Protein AF-A0A8I1SSJ4-F1 (afdb_monomer)

Solvent-accessible surface area (backbone atoms only — not comparable to full-atom values): 6326 Å² total; per-residue (Å²): 131,86,82,72,85,88,69,91,70,90,76,79,88,81,92,77,93,68,100,56,88,82,79,62,86,67,49,76,56,16,53,50,23,50,57,41,32,56,72,41,27,47,68,61,46,48,55,25,52,77,69,72,39,42,61,59,53,32,40,50,34,30,51,55,37,51,53,52,31,54,53,39,23,54,55,33,36,75,72,70,40,51,70,67,57,14,45,55,54,23,44,68,58,38,41,55,72,51,36,56,55,76,59,62,78,93,122

Structure (mmCIF, N/CA/C/O backbone):
data_AF-A0A8I1SSJ4-F1
#
_entry.id   AF-A0A8I1SSJ4-F1
#
loop_
_atom_site.group_PDB
_atom_site.id
_atom_site.type_symbol
_atom_site.label_atom_id
_atom_site.label_alt_id
_atom_site.label_comp_id
_atom_site.label_asym_id
_atom_site.label_entity_id
_atom_site.label_seq_id
_atom_site.pdbx_PDB_ins_code
_atom_site.Cartn_x
_atom_site.Cartn_y
_atom_site.Cartn_z
_atom_site.occupancy
_atom_site.B_iso_or_equiv
_atom_site.auth_seq_id
_atom_site.auth_comp_id
_atom_site.auth_asym_id
_atom_site.auth_atom_id
_atom_site.pdbx_PDB_model_num
ATOM 1 N N . MET A 1 1 ? 5.748 17.011 -6.013 1.00 34.03 1 MET A N 1
ATOM 2 C CA . MET A 1 1 ? 6.087 15.576 -5.936 1.00 34.03 1 MET A CA 1
ATOM 3 C C . MET A 1 1 ? 6.476 15.255 -4.505 1.00 34.03 1 MET A C 1
ATOM 5 O O . MET A 1 1 ? 7.489 15.768 -4.042 1.00 34.03 1 MET A O 1
ATOM 9 N N . ASN A 1 2 ? 5.649 14.495 -3.789 1.00 38.97 2 ASN A N 1
ATOM 10 C CA . ASN A 1 2 ? 5.981 14.037 -2.441 1.00 38.97 2 ASN A CA 1
ATOM 11 C C . ASN A 1 2 ? 6.966 12.876 -2.580 1.00 38.97 2 ASN A C 1
ATOM 13 O O . ASN A 1 2 ? 6.579 11.802 -3.016 1.00 38.97 2 ASN A O 1
ATOM 17 N N . GLN A 1 3 ? 8.239 13.134 -2.282 1.00 40.22 3 GLN A N 1
ATOM 18 C CA . GLN A 1 3 ? 9.288 12.118 -2.281 1.00 40.22 3 GLN A CA 1
ATOM 19 C C . GLN A 1 3 ? 8.973 11.076 -1.203 1.00 40.22 3 GLN A C 1
ATOM 21 O O . GLN A 1 3 ? 8.916 11.408 -0.016 1.00 40.22 3 GLN A O 1
ATOM 26 N N . TRP A 1 4 ? 8.762 9.828 -1.617 1.00 53.50 4 TRP A N 1
ATOM 27 C CA . TRP A 1 4 ? 8.709 8.686 -0.709 1.00 53.50 4 TRP A CA 1
ATOM 28 C C . TRP A 1 4 ? 10.110 8.407 -0.154 1.00 53.50 4 TRP A C 1
ATOM 30 O O . TRP A 1 4 ? 11.101 8.622 -0.859 1.00 53.50 4 TRP A O 1
ATOM 40 N N . PRO A 1 5 ? 10.237 7.971 1.111 1.00 42.19 5 PRO A N 1
ATOM 41 C CA . PRO A 1 5 ? 11.536 7.645 1.672 1.00 42.19 5 PRO A CA 1
ATOM 42 C C . PRO A 1 5 ? 12.129 6.464 0.899 1.00 42.19 5 PRO A C 1
ATOM 44 O O . PRO A 1 5 ? 11.654 5.336 1.004 1.00 42.19 5 PRO A O 1
ATOM 47 N N . SER A 1 6 ? 13.176 6.739 0.119 1.00 41.69 6 SER A N 1
ATOM 48 C CA . SER A 1 6 ? 14.013 5.726 -0.521 1.00 41.69 6 SER A CA 1
ATOM 49 C C . SER A 1 6 ? 14.806 4.991 0.559 1.00 41.69 6 SER A C 1
ATOM 51 O O . SER A 1 6 ? 15.963 5.299 0.838 1.00 41.69 6 SER A O 1
ATOM 53 N N . ASN A 1 7 ? 14.151 4.042 1.222 1.00 40.09 7 ASN A N 1
ATOM 54 C CA . ASN A 1 7 ? 14.809 3.087 2.094 1.00 40.09 7 ASN A CA 1
ATOM 55 C C . ASN A 1 7 ? 15.018 1.797 1.303 1.00 40.09 7 ASN A C 1
ATOM 57 O O . ASN A 1 7 ? 14.133 0.950 1.223 1.00 40.09 7 ASN A O 1
ATOM 61 N N . SER A 1 8 ? 16.222 1.634 0.751 1.00 44.03 8 SER A N 1
ATOM 62 C CA . SER A 1 8 ? 16.760 0.308 0.445 1.00 44.03 8 SER A CA 1
ATOM 63 C C . SER A 1 8 ? 16.815 -0.491 1.745 1.00 44.03 8 SER A C 1
ATOM 65 O O . SER A 1 8 ? 17.741 -0.329 2.537 1.00 44.03 8 SER A O 1
ATOM 67 N N . ALA A 1 9 ? 15.824 -1.343 1.975 1.00 38.84 9 ALA A N 1
ATOM 68 C CA . ALA A 1 9 ? 15.858 -2.326 3.042 1.00 38.84 9 ALA A CA 1
ATOM 69 C C . ALA A 1 9 ? 15.594 -3.699 2.431 1.00 38.84 9 ALA A C 1
ATOM 71 O O . ALA A 1 9 ? 14.471 -4.189 2.389 1.00 38.84 9 ALA A O 1
ATOM 72 N N . SER A 1 10 ? 16.671 -4.319 1.950 1.00 47.59 10 SER A N 1
ATOM 73 C CA . SER A 1 10 ? 16.742 -5.770 1.852 1.00 47.59 10 SER A CA 1
ATOM 74 C C . SER A 1 10 ? 16.406 -6.346 3.223 1.00 47.59 10 SER A C 1
ATOM 76 O O . SER A 1 10 ? 17.135 -6.088 4.181 1.00 47.59 10 SER A O 1
ATOM 78 N N . SER A 1 11 ? 15.350 -7.144 3.338 1.00 39.84 11 SER A N 1
ATOM 79 C CA . SER A 1 11 ? 15.266 -8.076 4.454 1.00 39.84 11 SER A CA 1
ATOM 80 C C . SER A 1 11 ? 14.519 -9.328 4.042 1.00 39.84 11 SER A C 1
ATOM 82 O O . SER A 1 11 ? 13.333 -9.337 3.739 1.00 39.84 11 SER A O 1
ATOM 84 N N . ILE A 1 12 ? 15.314 -10.379 3.965 1.00 44.28 12 ILE A N 1
ATOM 85 C CA . ILE A 1 12 ? 14.966 -11.730 3.584 1.00 44.28 12 ILE A CA 1
ATOM 86 C C . ILE A 1 12 ? 14.100 -12.317 4.709 1.00 44.28 12 ILE A C 1
ATOM 88 O O . ILE A 1 12 ? 14.443 -12.187 5.883 1.00 44.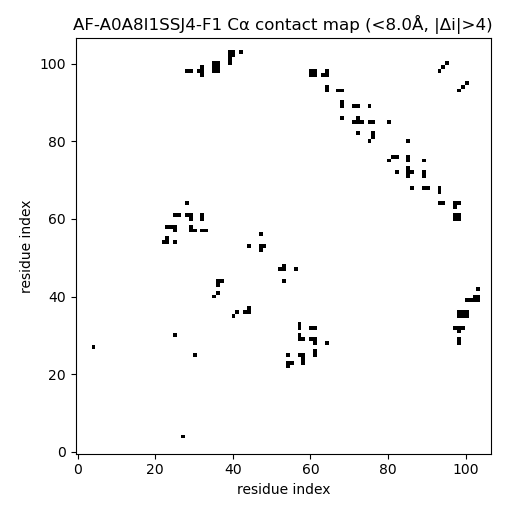28 12 ILE A O 1
ATOM 92 N N . PHE A 1 13 ? 12.997 -12.965 4.323 1.00 51.50 13 PHE A N 1
ATOM 93 C CA . PHE A 1 13 ? 12.189 -13.909 5.107 1.00 51.50 13 PHE A CA 1
ATOM 94 C C . PHE A 1 13 ? 12.946 -14.564 6.274 1.00 51.50 13 PHE A C 1
ATOM 96 O O . PHE A 1 13 ? 13.963 -15.192 6.013 1.00 51.50 13 PHE A O 1
ATOM 103 N N . PHE A 1 14 ? 12.383 -14.592 7.494 1.00 47.00 14 PHE A N 1
ATOM 104 C CA . PHE A 1 14 ? 12.388 -15.820 8.310 1.00 47.00 14 PHE A CA 1
ATOM 105 C C . PHE A 1 14 ? 11.317 -15.857 9.419 1.00 47.00 14 PHE A C 1
ATOM 107 O O . PHE A 1 14 ? 11.219 -15.013 10.304 1.00 47.00 14 PHE A O 1
ATOM 114 N N . LYS A 1 15 ? 10.565 -16.958 9.362 1.00 56.31 15 LYS A N 1
ATOM 115 C CA . LYS A 1 15 ? 9.650 -17.566 10.333 1.00 56.31 15 LYS A CA 1
ATOM 116 C C . LYS A 1 15 ? 10.330 -17.808 11.687 1.00 56.31 15 LYS A C 1
ATOM 118 O O . LYS A 1 15 ? 11.273 -18.587 11.744 1.00 56.31 15 LYS A O 1
ATOM 123 N N . THR A 1 16 ? 9.807 -17.247 12.781 1.00 40.91 16 THR A N 1
ATOM 124 C CA . THR A 1 16 ? 10.038 -17.753 14.151 1.00 40.91 16 THR A CA 1
ATOM 125 C C . THR A 1 16 ? 8.788 -17.523 15.001 1.00 40.91 16 THR A C 1
ATOM 127 O O . THR A 1 16 ? 8.328 -16.399 15.168 1.00 40.91 16 THR A O 1
ATOM 130 N N . MET A 1 17 ? 8.213 -18.616 15.506 1.00 56.56 17 MET A N 1
ATOM 131 C CA . MET A 1 17 ? 7.116 -18.607 16.472 1.00 56.56 17 MET A CA 1
ATOM 132 C C . MET A 1 17 ? 7.669 -18.239 17.849 1.00 56.56 17 MET A C 1
ATOM 134 O O . MET A 1 17 ? 8.565 -18.929 18.317 1.00 56.56 17 MET A O 1
ATOM 138 N N . ASN A 1 18 ? 7.118 -17.214 18.503 1.00 38.53 18 ASN A N 1
ATOM 139 C CA . ASN A 1 18 ? 7.139 -17.090 19.960 1.00 38.53 18 ASN A CA 1
ATOM 140 C C . ASN A 1 18 ? 5.928 -16.277 20.432 1.00 38.53 18 ASN A C 1
ATOM 142 O O . ASN A 1 18 ? 5.647 -15.188 19.936 1.00 38.53 18 ASN A O 1
ATOM 146 N N . ALA A 1 19 ? 5.189 -16.858 21.376 1.00 50.31 19 ALA A N 1
ATOM 147 C CA . ALA A 1 19 ? 4.028 -16.274 22.025 1.00 50.31 19 ALA A CA 1
ATOM 148 C C . ALA A 1 19 ? 4.464 -15.164 22.996 1.00 50.31 19 ALA A C 1
ATOM 150 O O . ALA A 1 19 ? 4.619 -15.372 24.192 1.00 50.31 19 ALA A O 1
ATOM 151 N N . THR A 1 20 ? 4.672 -13.975 22.451 1.00 46.59 20 THR A N 1
ATOM 152 C CA . THR A 1 20 ? 4.884 -12.695 23.138 1.00 46.59 20 THR A CA 1
ATOM 153 C C . THR A 1 20 ? 4.326 -11.647 22.190 1.00 46.59 20 THR A C 1
ATOM 155 O O . THR A 1 20 ? 4.578 -11.793 20.997 1.00 46.59 20 THR A O 1
ATOM 158 N N . LYS A 1 21 ? 3.535 -10.676 22.685 1.00 51.34 21 LYS A N 1
ATOM 159 C CA . LYS A 1 21 ? 2.836 -9.634 21.895 1.00 51.34 21 LYS A CA 1
ATOM 160 C C . LYS A 1 21 ? 3.509 -9.416 20.534 1.00 51.34 21 LYS A C 1
ATOM 162 O O . LYS A 1 21 ? 4.638 -8.938 20.492 1.00 51.34 21 LYS A O 1
ATOM 167 N N . LYS A 1 22 ? 2.856 -9.896 19.472 1.00 50.06 22 LYS A N 1
ATOM 168 C CA . LYS A 1 22 ? 3.390 -10.031 18.111 1.00 50.06 22 LYS A CA 1
ATOM 169 C C . LYS A 1 22 ? 3.594 -8.622 17.550 1.00 50.06 22 LYS A C 1
ATOM 171 O O . LYS A 1 22 ? 2.725 -8.118 16.863 1.00 50.06 22 LYS A O 1
ATOM 176 N N . THR A 1 23 ? 4.687 -7.959 17.922 1.00 57.69 23 THR A N 1
ATOM 177 C CA . THR A 1 23 ? 5.029 -6.629 17.413 1.00 57.69 23 THR A CA 1
ATOM 178 C C . THR A 1 23 ? 5.415 -6.792 15.956 1.00 57.69 23 THR A C 1
ATOM 180 O O . THR A 1 23 ? 6.533 -7.217 15.649 1.00 57.69 23 THR A O 1
ATOM 183 N N . PHE A 1 24 ? 4.475 -6.520 15.061 1.00 66.56 24 PHE A N 1
ATOM 184 C CA . PHE A 1 24 ? 4.764 -6.474 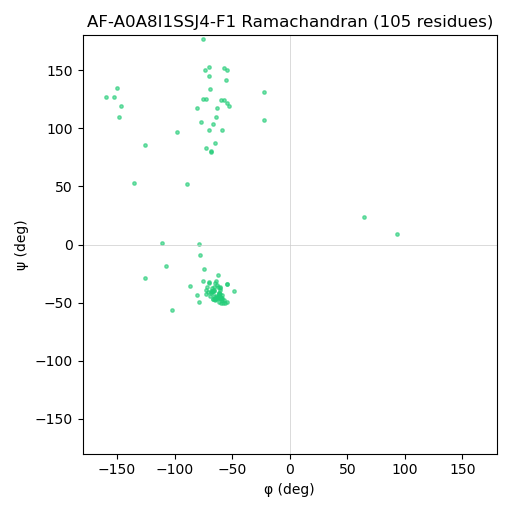13.639 1.00 66.56 24 PHE A CA 1
ATOM 185 C C . PHE A 1 24 ? 5.559 -5.196 13.352 1.00 66.56 24 PHE A C 1
ATOM 187 O O . PHE A 1 24 ? 5.113 -4.112 13.730 1.00 66.56 24 PHE A O 1
ATOM 194 N N . PRO A 1 25 ? 6.747 -5.276 12.730 1.00 74.69 25 PRO A N 1
ATOM 195 C CA . PRO A 1 25 ? 7.479 -4.080 12.352 1.00 74.69 25 PRO A CA 1
ATOM 196 C C . PRO A 1 25 ? 6.696 -3.344 11.259 1.00 74.69 25 PRO A C 1
ATOM 198 O O . PRO A 1 25 ? 6.673 -3.753 10.097 1.00 74.69 25 PRO A O 1
ATOM 201 N N . ILE A 1 26 ? 6.038 -2.256 11.652 1.00 78.62 26 ILE A N 1
ATOM 202 C CA . ILE A 1 26 ? 5.314 -1.380 10.739 1.00 78.62 26 ILE A CA 1
ATOM 203 C C . ILE A 1 26 ? 6.314 -0.431 10.067 1.00 78.62 26 ILE A C 1
ATOM 205 O O . ILE A 1 26 ? 6.998 0.365 10.709 1.0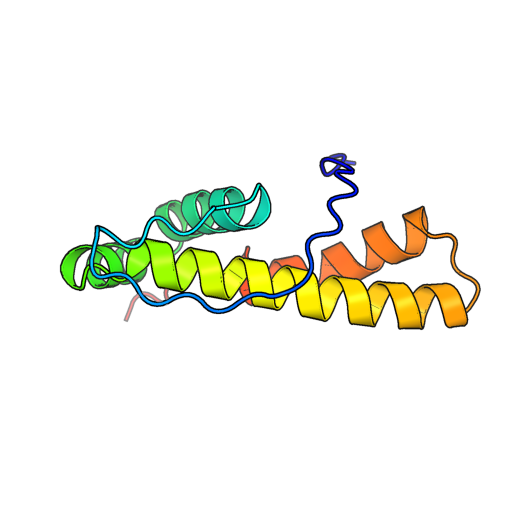0 78.62 26 ILE A O 1
ATOM 209 N N . SER A 1 27 ? 6.414 -0.553 8.750 1.00 83.06 27 SER A N 1
ATOM 210 C CA . SER A 1 27 ? 7.164 0.320 7.853 1.00 83.06 27 SER A CA 1
ATOM 211 C C . SER A 1 27 ? 6.441 1.655 7.640 1.00 83.06 27 SER A C 1
ATOM 213 O O . SER A 1 27 ? 5.303 1.859 8.069 1.00 83.06 27 SER A O 1
ATOM 215 N N . ALA A 1 28 ? 7.072 2.563 6.891 1.00 82.19 28 ALA A N 1
ATOM 216 C CA . ALA A 1 28 ? 6.430 3.807 6.471 1.00 82.19 28 ALA A CA 1
ATOM 217 C C . ALA A 1 28 ? 5.088 3.567 5.745 1.00 82.19 28 ALA A C 1
ATOM 219 O O . ALA A 1 28 ? 4.160 4.352 5.925 1.00 82.19 28 ALA A O 1
ATOM 220 N N . TYR A 1 29 ? 4.959 2.473 4.984 1.00 84.00 29 TYR A N 1
ATOM 221 C CA . TYR A 1 29 ? 3.727 2.127 4.269 1.00 84.00 29 TYR A CA 1
ATOM 222 C C . TYR A 1 29 ? 2.594 1.733 5.214 1.00 84.00 29 TYR A C 1
ATOM 224 O O . TYR A 1 29 ? 1.470 2.200 5.041 1.00 84.00 29 TYR A O 1
ATOM 232 N N . GLY A 1 30 ? 2.885 0.948 6.252 1.00 84.31 30 GLY A N 1
ATOM 233 C CA . GLY A 1 30 ? 1.869 0.579 7.232 1.00 84.31 30 GLY A CA 1
ATOM 234 C C . GLY A 1 30 ? 1.440 1.765 8.108 1.00 84.31 30 GLY A C 1
ATOM 235 O O . GLY A 1 30 ? 0.260 1.885 8.410 1.00 84.31 30 GLY A O 1
ATOM 236 N N . LEU A 1 31 ? 2.336 2.717 8.414 1.00 86.31 31 LEU A N 1
ATOM 237 C CA . LEU A 1 31 ? 1.952 3.975 9.083 1.00 86.31 31 LEU A CA 1
ATOM 238 C C . LEU A 1 31 ? 1.077 4.869 8.191 1.00 86.31 31 LEU A C 1
ATOM 240 O O . LEU A 1 31 ? 0.155 5.527 8.675 1.00 86.31 31 LEU A O 1
ATOM 244 N N . MET A 1 32 ? 1.359 4.914 6.884 1.00 86.62 32 MET A N 1
ATOM 245 C CA . MET A 1 32 ? 0.501 5.621 5.929 1.00 86.62 32 MET A CA 1
ATOM 246 C C . MET A 1 32 ? -0.885 4.980 5.854 1.00 86.62 32 MET A C 1
ATOM 248 O O . MET A 1 32 ? -1.876 5.709 5.893 1.00 86.62 32 MET A O 1
ATOM 252 N N . ALA A 1 33 ? -0.947 3.646 5.791 1.00 88.06 33 ALA A N 1
ATOM 253 C CA . ALA A 1 33 ? -2.200 2.900 5.812 1.00 88.06 33 ALA A CA 1
ATOM 254 C C . ALA A 1 33 ? -2.972 3.167 7.107 1.00 88.06 33 ALA A C 1
ATOM 256 O O . ALA A 1 33 ? -4.144 3.509 7.041 1.00 88.06 33 ALA A O 1
ATOM 257 N N . GLU A 1 34 ? -2.316 3.126 8.271 1.00 89.19 34 GLU A N 1
ATOM 258 C CA . GLU A 1 34 ? -2.969 3.398 9.556 1.00 89.19 34 GLU A CA 1
ATOM 259 C C . GLU A 1 34 ? -3.604 4.785 9.582 1.00 89.19 34 GLU A C 1
ATOM 261 O O . GLU A 1 34 ? -4.781 4.925 9.918 1.00 89.19 34 GLU A O 1
ATOM 266 N N . ARG A 1 35 ? -2.839 5.815 9.203 1.00 88.56 35 ARG A N 1
ATOM 267 C CA . ARG A 1 35 ? -3.342 7.190 9.192 1.00 88.56 35 ARG A CA 1
ATOM 268 C C . ARG A 1 35 ? -4.543 7.327 8.261 1.00 88.56 35 ARG A C 1
ATOM 270 O O . ARG A 1 35 ? -5.546 7.909 8.658 1.00 88.56 35 ARG A O 1
ATOM 277 N N . HIS A 1 36 ? -4.450 6.765 7.055 1.00 88.81 36 HIS A N 1
ATOM 278 C CA . HIS A 1 36 ? -5.536 6.810 6.078 1.00 88.81 36 HIS A CA 1
ATOM 279 C C . HIS A 1 36 ? -6.767 6.043 6.564 1.00 88.81 36 HIS A C 1
ATOM 281 O O . HIS A 1 36 ? -7.880 6.552 6.515 1.00 88.81 36 HIS A O 1
ATOM 287 N N . TRP A 1 37 ? -6.591 4.832 7.087 1.00 91.38 37 TRP A N 1
ATOM 288 C CA . TRP A 1 37 ? -7.700 4.013 7.569 1.00 91.38 37 TRP A CA 1
ATOM 289 C C . TRP A 1 37 ? -8.382 4.649 8.776 1.00 91.38 37 TRP A C 1
ATOM 291 O O . TRP A 1 37 ? -9.602 4.604 8.865 1.00 91.38 37 TRP A O 1
ATOM 301 N N . ARG A 1 38 ? -7.641 5.299 9.678 1.00 89.94 38 ARG A N 1
ATOM 302 C CA . ARG A 1 38 ? -8.247 6.043 10.793 1.00 89.94 38 ARG A CA 1
ATOM 303 C C . ARG A 1 38 ? -9.080 7.234 10.324 1.00 89.94 38 ARG A C 1
ATOM 305 O O . ARG A 1 38 ? -10.074 7.551 10.968 1.00 89.94 38 ARG A O 1
ATOM 312 N N . GLU A 1 39 ? -8.683 7.882 9.233 1.00 88.19 39 GLU A N 1
ATOM 313 C CA . GLU A 1 39 ? -9.377 9.051 8.686 1.00 88.19 39 GLU A CA 1
ATOM 314 C C . GLU A 1 39 ? -10.605 8.666 7.846 1.00 88.19 39 GLU A C 1
ATOM 316 O O . GLU A 1 39 ? -11.670 9.256 8.007 1.00 88.19 39 GLU A O 1
ATOM 321 N N . PHE A 1 40 ? -10.482 7.649 6.990 1.00 87.56 40 PHE A N 1
ATOM 322 C CA . PHE A 1 40 ? -11.500 7.299 5.992 1.00 87.56 40 PHE A CA 1
ATOM 323 C C . PHE A 1 40 ? -12.284 6.020 6.310 1.00 87.56 40 PHE A C 1
ATOM 325 O O . PHE A 1 40 ? -13.352 5.796 5.738 1.00 87.56 40 PHE A O 1
ATOM 332 N N . ARG A 1 41 ? -11.765 5.161 7.194 1.00 89.19 41 ARG A N 1
ATOM 333 C CA . ARG A 1 41 ? -12.356 3.859 7.549 1.00 89.19 41 ARG A CA 1
ATOM 334 C C . ARG A 1 41 ? -12.364 3.596 9.067 1.00 89.19 41 ARG A C 1
ATOM 336 O O . ARG A 1 41 ? -11.847 2.569 9.526 1.00 89.19 41 ARG A O 1
ATOM 343 N N . PRO A 1 42 ? -12.910 4.521 9.881 1.00 90.81 42 PRO A N 1
ATOM 344 C CA . PRO A 1 42 ? -12.816 4.433 11.333 1.00 90.81 42 PRO A CA 1
ATOM 345 C C . PRO A 1 42 ? -13.530 3.202 11.908 1.00 90.81 42 PRO A C 1
ATOM 347 O O . PRO A 1 42 ? -13.058 2.668 12.912 1.00 90.81 42 PRO A O 1
ATOM 350 N N . LYS A 1 43 ? -14.617 2.705 11.289 1.00 89.50 43 LYS A N 1
ATOM 351 C CA . LYS A 1 43 ? -15.345 1.530 11.803 1.00 89.50 43 LYS A CA 1
ATOM 352 C C . LYS A 1 43 ? -14.530 0.249 11.613 1.00 89.50 43 LYS A C 1
ATOM 354 O O . LYS A 1 43 ? -14.467 -0.575 12.522 1.00 89.50 43 LYS A O 1
ATOM 359 N N . MET A 1 44 ? -13.867 0.084 10.467 1.00 89.19 44 MET A N 1
ATOM 360 C CA . MET A 1 44 ? -12.943 -1.022 10.205 1.00 89.19 44 MET A CA 1
ATOM 361 C C . MET A 1 44 ? -11.770 -0.980 11.175 1.00 89.19 44 MET A C 1
ATOM 363 O O . MET A 1 44 ? -11.441 -2.015 11.751 1.00 89.19 44 MET A O 1
ATOM 367 N N . VAL A 1 45 ? -11.156 0.191 11.386 1.00 90.19 45 VAL A N 1
ATOM 368 C CA . VAL A 1 45 ? -10.061 0.320 12.360 1.00 90.19 45 VAL A CA 1
ATOM 369 C C . VAL A 1 45 ? -10.537 -0.078 13.750 1.00 90.19 45 VAL A C 1
ATOM 371 O O . VAL A 1 45 ? -9.894 -0.911 14.379 1.00 90.19 45 VAL A O 1
ATOM 374 N N . GLN A 1 46 ? -11.686 0.431 14.191 1.00 90.12 46 GLN A N 1
ATOM 375 C CA . GLN A 1 46 ? -12.253 0.082 15.489 1.00 90.12 46 GLN A CA 1
ATOM 376 C C . GLN A 1 46 ? -12.502 -1.428 15.619 1.00 90.12 46 GLN A C 1
ATOM 378 O O . GLN A 1 46 ? -12.084 -2.036 16.601 1.00 90.12 46 GLN A O 1
ATOM 383 N N . GLY A 1 47 ? -13.102 -2.068 14.611 1.00 90.75 47 GLY A N 1
ATOM 384 C CA . GLY A 1 47 ? -13.328 -3.516 14.626 1.00 90.75 47 GLY A CA 1
ATOM 385 C C . GLY A 1 47 ? -12.028 -4.330 14.652 1.00 90.75 47 GLY A C 1
ATOM 386 O O . GLY A 1 47 ? -11.9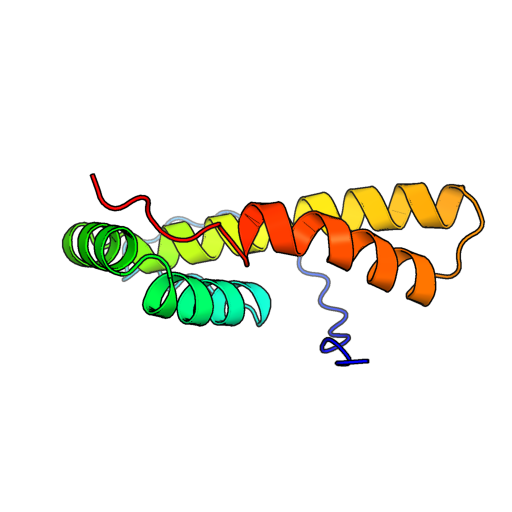51 -5.371 15.307 1.00 90.75 47 GLY A O 1
ATOM 387 N N . LEU A 1 48 ? -10.979 -3.851 13.979 1.00 89.62 48 LEU A N 1
ATOM 388 C CA . LEU A 1 48 ? -9.653 -4.467 14.012 1.00 89.62 48 LEU A CA 1
ATOM 389 C C . LEU A 1 48 ? -8.948 -4.262 15.360 1.00 89.62 48 LEU A C 1
ATOM 391 O O . LEU A 1 48 ? -8.256 -5.172 15.817 1.00 89.62 48 LEU A O 1
ATOM 395 N N . GLU A 1 49 ? -9.120 -3.109 16.005 1.00 88.81 49 GLU A N 1
ATOM 396 C CA . GLU A 1 49 ? -8.604 -2.831 17.351 1.00 88.81 49 GLU A CA 1
ATOM 397 C C . GLU A 1 49 ? -9.295 -3.698 18.404 1.00 88.81 49 GLU A C 1
ATOM 399 O O . GLU A 1 49 ? -8.617 -4.345 19.202 1.00 88.81 49 GLU A O 1
ATOM 404 N N . GLU A 1 50 ? -10.627 -3.786 18.363 1.00 90.00 50 GLU A N 1
ATOM 405 C CA . GLU A 1 50 ? -11.423 -4.642 19.250 1.00 90.00 50 GLU A CA 1
ATOM 406 C C . GLU A 1 50 ? -11.057 -6.124 19.089 1.00 90.00 50 GLU A C 1
ATOM 408 O O . GLU A 1 50 ? -10.988 -6.869 20.067 1.00 90.00 50 GLU A O 1
ATOM 413 N N . ALA A 1 51 ? -10.751 -6.547 17.860 1.00 87.19 51 ALA A N 1
ATOM 414 C CA . ALA A 1 51 ? -10.271 -7.893 17.568 1.00 87.19 51 ALA A CA 1
A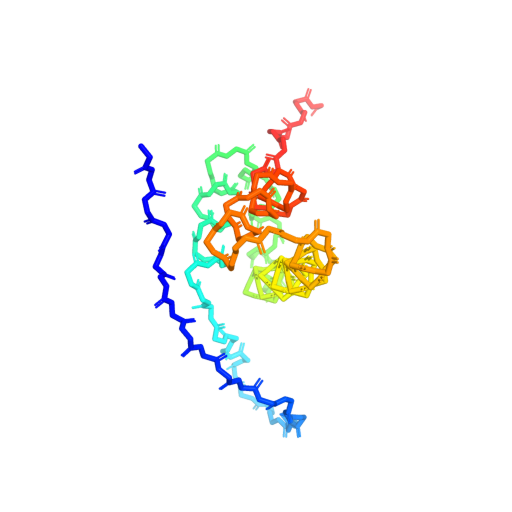TOM 415 C C . ALA A 1 51 ? -8.780 -8.112 17.898 1.00 87.19 51 ALA A C 1
ATOM 417 O O . ALA A 1 51 ? -8.307 -9.247 17.802 1.00 87.19 51 ALA A O 1
ATOM 418 N N . GLY A 1 52 ? -8.023 -7.062 18.239 1.00 87.44 52 GLY A N 1
ATOM 419 C CA . GLY A 1 52 ? -6.572 -7.123 18.446 1.00 87.44 52 GLY A CA 1
ATOM 420 C C . GLY A 1 52 ? -5.773 -7.466 17.181 1.00 87.44 52 GLY A C 1
ATOM 421 O O . GLY A 1 52 ? -4.673 -8.005 17.277 1.00 87.44 52 GLY A O 1
ATOM 422 N N . LYS A 1 53 ? -6.336 -7.194 15.997 1.00 89.06 53 LYS A N 1
ATOM 423 C CA . LYS A 1 53 ? -5.787 -7.534 14.672 1.00 89.06 53 LYS A CA 1
ATOM 424 C C . LYS A 1 53 ? -5.323 -6.324 13.862 1.00 89.06 53 LYS A C 1
ATOM 426 O O . LYS A 1 53 ? -4.876 -6.504 12.735 1.00 89.06 53 LYS A O 1
ATOM 431 N N . LEU A 1 54 ? -5.416 -5.108 14.406 1.00 87.50 54 LEU A N 1
ATOM 432 C CA . LEU A 1 54 ? -5.024 -3.893 13.686 1.00 87.50 54 LEU A CA 1
ATOM 433 C C . LEU A 1 54 ? -3.574 -3.960 13.188 1.00 87.50 54 LEU A C 1
ATOM 435 O O . LEU A 1 54 ? -3.335 -3.762 12.003 1.00 87.50 54 LEU A O 1
ATOM 439 N N . GLU A 1 55 ? -2.621 -4.296 14.060 1.00 86.44 55 GLU A N 1
ATOM 440 C CA . GLU A 1 55 ? -1.204 -4.393 13.676 1.00 86.44 55 GLU A CA 1
ATOM 441 C C . GLU A 1 55 ? -0.964 -5.454 12.591 1.00 86.44 55 GLU A C 1
ATOM 443 O O . GLU A 1 55 ? -0.189 -5.222 11.668 1.00 86.44 55 GLU A O 1
ATOM 448 N N . GLU A 1 56 ? -1.657 -6.594 12.662 1.00 86.62 56 GLU A N 1
ATOM 449 C CA . GLU A 1 56 ? -1.558 -7.662 11.659 1.00 86.62 56 GLU A CA 1
ATOM 450 C C . GLU A 1 56 ? -2.138 -7.220 10.309 1.00 86.62 56 GLU A C 1
ATOM 452 O O . GLU A 1 56 ? -1.527 -7.472 9.276 1.00 86.62 56 GLU A O 1
ATOM 457 N N . ALA A 1 57 ? -3.263 -6.501 10.309 1.00 88.00 57 ALA A N 1
ATOM 458 C CA . ALA A 1 57 ? -3.874 -5.971 9.092 1.00 88.00 57 ALA A CA 1
ATOM 459 C C . ALA A 1 57 ? -3.016 -4.873 8.439 1.00 88.00 57 ALA A C 1
ATOM 461 O O . ALA A 1 57 ? -2.868 -4.847 7.218 1.00 88.00 57 ALA A O 1
ATOM 462 N N . LEU A 1 58 ? -2.417 -3.985 9.240 1.00 87.88 58 LEU A N 1
ATOM 463 C CA . LEU A 1 58 ? -1.476 -2.971 8.753 1.00 87.88 58 LEU A CA 1
ATOM 464 C C . LEU A 1 58 ? -0.202 -3.611 8.197 1.00 87.88 58 LEU A C 1
ATOM 466 O O . LEU A 1 58 ? 0.307 -3.177 7.162 1.00 87.88 58 LEU A O 1
ATOM 470 N N . TYR A 1 59 ? 0.292 -4.658 8.863 1.00 86.88 59 TYR A N 1
ATOM 471 C CA . TYR A 1 59 ? 1.419 -5.449 8.387 1.00 86.88 59 TYR A CA 1
ATOM 472 C C . TYR A 1 59 ? 1.092 -6.149 7.061 1.00 86.88 59 TYR A C 1
ATOM 474 O O . TYR A 1 59 ? 1.860 -6.073 6.110 1.00 86.88 59 TYR A O 1
ATOM 482 N N . GLU A 1 60 ? -0.080 -6.766 6.941 1.00 86.88 60 GLU A N 1
ATOM 483 C CA . GLU A 1 60 ? -0.504 -7.383 5.685 1.00 86.88 60 GLU A CA 1
ATOM 484 C C . GLU A 1 60 ? -0.615 -6.344 4.557 1.00 86.88 60 GLU A C 1
ATOM 486 O O . GLU A 1 60 ? -0.130 -6.576 3.450 1.00 86.88 60 GLU A O 1
ATOM 491 N N . ALA A 1 61 ? -1.189 -5.170 4.834 1.00 86.62 61 ALA A N 1
ATOM 492 C CA . ALA A 1 61 ? -1.318 -4.107 3.842 1.00 86.62 61 ALA A CA 1
ATOM 493 C C . ALA A 1 61 ? 0.043 -3.611 3.330 1.00 86.62 61 ALA A C 1
ATOM 495 O O . ALA A 1 61 ? 0.203 -3.418 2.121 1.00 86.62 61 ALA A O 1
ATOM 496 N N . GLN A 1 62 ? 1.039 -3.435 4.208 1.00 88.50 62 GLN A N 1
ATOM 497 C CA . GLN A 1 62 ? 2.380 -3.040 3.765 1.00 88.50 62 GLN A CA 1
ATOM 498 C C . GLN A 1 62 ? 3.091 -4.144 2.980 1.00 88.50 62 GLN A C 1
ATOM 500 O O . GLN A 1 62 ? 3.742 -3.823 1.993 1.00 88.50 62 GLN A O 1
ATOM 505 N N . GLU A 1 63 ? 2.970 -5.415 3.380 1.00 87.75 63 GLU A N 1
ATOM 506 C CA . GLU A 1 63 ? 3.661 -6.521 2.705 1.00 87.75 63 GLU A CA 1
ATOM 507 C C . GLU A 1 63 ? 3.106 -6.670 1.291 1.00 87.75 63 GLU A C 1
ATOM 509 O O . GLU A 1 63 ? 3.862 -6.693 0.329 1.00 87.75 63 GLU A O 1
ATOM 514 N N . ARG A 1 64 ? 1.776 -6.618 1.141 1.00 87.00 64 ARG A N 1
ATOM 515 C CA . ARG A 1 64 ? 1.129 -6.634 -0.177 1.00 87.00 64 ARG A CA 1
ATOM 516 C C . ARG A 1 64 ? 1.504 -5.424 -1.027 1.00 87.00 64 ARG A C 1
ATOM 518 O O . ARG A 1 64 ? 1.672 -5.560 -2.235 1.00 87.00 64 ARG A O 1
ATOM 525 N N . THR A 1 65 ? 1.659 -4.255 -0.402 1.00 86.38 65 THR A N 1
ATOM 526 C CA . THR A 1 65 ? 2.144 -3.057 -1.098 1.00 86.38 65 THR A CA 1
ATOM 527 C C . THR A 1 65 ? 3.576 -3.260 -1.589 1.00 86.38 65 THR A C 1
ATOM 529 O O . THR A 1 65 ? 3.847 -2.974 -2.747 1.00 86.38 65 THR A O 1
ATOM 532 N N . LEU A 1 66 ? 4.477 -3.769 -0.746 1.00 85.62 66 LEU A N 1
ATOM 533 C CA . LEU A 1 66 ? 5.881 -4.011 -1.088 1.00 85.62 66 LEU A CA 1
ATOM 534 C C . LEU A 1 66 ? 6.031 -5.076 -2.176 1.00 85.62 66 LEU A C 1
ATOM 536 O O . LEU A 1 66 ? 6.750 -4.844 -3.146 1.00 85.62 66 LEU A O 1
ATOM 540 N N . ASP A 1 67 ? 5.333 -6.201 -2.046 1.00 88.19 67 ASP A N 1
ATOM 541 C CA . ASP A 1 67 ? 5.366 -7.291 -3.021 1.00 88.19 67 ASP A CA 1
ATOM 542 C C . ASP A 1 67 ? 4.907 -6.807 -4.399 1.00 88.19 67 ASP A C 1
ATOM 544 O O . ASP A 1 67 ? 5.616 -6.979 -5.394 1.00 88.19 67 ASP A O 1
ATOM 548 N N . GLU A 1 68 ? 3.756 -6.131 -4.469 1.00 89.81 68 GLU A N 1
ATOM 549 C CA . GLU A 1 68 ? 3.242 -5.640 -5.747 1.00 89.81 68 GLU A CA 1
ATOM 550 C C . GLU A 1 68 ? 4.087 -4.482 -6.302 1.00 89.81 68 GLU A C 1
ATOM 552 O O . GLU A 1 68 ? 4.278 -4.391 -7.517 1.00 89.81 68 GLU A O 1
ATOM 557 N N . LEU A 1 69 ? 4.653 -3.635 -5.435 1.00 87.31 69 LEU A N 1
ATOM 558 C CA . LEU A 1 69 ? 5.569 -2.570 -5.842 1.00 87.31 69 LEU A CA 1
ATOM 559 C C . LEU A 1 69 ? 6.816 -3.161 -6.510 1.00 87.31 69 LEU A C 1
ATOM 561 O O . LEU A 1 69 ? 7.141 -2.766 -7.625 1.00 87.31 69 LEU A O 1
ATOM 565 N N . MET A 1 70 ? 7.463 -4.152 -5.887 1.00 87.19 70 MET A N 1
ATOM 566 C CA . MET A 1 70 ? 8.644 -4.820 -6.449 1.00 87.19 70 MET A CA 1
ATOM 567 C C . MET A 1 70 ? 8.336 -5.509 -7.782 1.00 87.19 70 MET A C 1
ATOM 569 O O . MET A 1 70 ? 9.134 -5.443 -8.724 1.00 87.19 70 MET A O 1
ATOM 573 N N . GLU A 1 71 ? 7.182 -6.172 -7.887 1.00 90.25 71 GLU A N 1
ATOM 574 C CA . GLU A 1 71 ? 6.760 -6.798 -9.139 1.00 90.25 71 GLU A CA 1
ATOM 575 C C . GLU A 1 71 ? 6.569 -5.777 -10.264 1.00 90.25 71 GLU A C 1
ATOM 577 O O . GLU A 1 71 ? 6.983 -6.022 -11.402 1.00 90.25 71 GLU A O 1
ATOM 582 N N . LEU A 1 72 ? 5.913 -4.652 -9.972 1.00 90.38 72 LEU A N 1
ATOM 583 C CA . LEU A 1 72 ? 5.671 -3.593 -10.947 1.00 90.38 72 LEU A CA 1
ATOM 584 C C . LEU A 1 72 ? 6.964 -2.884 -11.333 1.00 90.38 72 LEU A C 1
ATOM 586 O O . LEU A 1 72 ? 7.203 -2.699 -12.524 1.00 90.38 72 LEU A O 1
ATOM 590 N N . GLU A 1 73 ? 7.818 -2.556 -10.365 1.00 89.75 73 GLU A N 1
ATOM 591 C CA . GLU A 1 73 ? 9.137 -1.974 -10.612 1.00 89.75 73 GLU A CA 1
ATOM 592 C C . GLU A 1 73 ? 9.947 -2.860 -11.561 1.00 89.75 73 GLU A C 1
ATOM 594 O O . GLU A 1 73 ? 10.402 -2.390 -12.601 1.00 89.75 73 GLU A O 1
ATOM 599 N N . THR A 1 74 ? 10.024 -4.166 -11.283 1.00 89.81 74 THR A N 1
ATOM 600 C CA . THR A 1 74 ? 10.739 -5.130 -12.136 1.00 89.81 74 THR A CA 1
ATOM 601 C C . THR A 1 74 ? 10.186 -5.150 -13.565 1.00 89.81 74 THR A C 1
ATOM 603 O O . THR A 1 74 ? 10.948 -5.167 -14.534 1.00 89.81 74 THR A O 1
ATOM 606 N N . LYS A 1 75 ? 8.855 -5.131 -13.725 1.00 91.69 75 LYS A N 1
ATOM 607 C CA . LYS A 1 75 ? 8.198 -5.109 -15.046 1.00 91.69 75 LYS A CA 1
ATOM 608 C C . LYS A 1 75 ? 8.473 -3.803 -15.799 1.00 91.69 75 LYS A C 1
ATOM 610 O O . LYS A 1 75 ? 8.695 -3.835 -17.008 1.00 91.69 75 LYS A O 1
ATOM 615 N N . LEU A 1 76 ? 8.461 -2.669 -15.103 1.00 91.88 76 LEU A N 1
ATOM 616 C CA . LEU A 1 76 ? 8.688 -1.343 -15.681 1.00 91.88 76 LEU A CA 1
ATOM 617 C C . LEU A 1 76 ? 10.159 -1.137 -16.063 1.00 91.88 76 LEU A C 1
ATOM 619 O O . LEU A 1 76 ? 10.440 -0.660 -17.164 1.00 91.88 76 LEU A O 1
ATOM 623 N N . GLU A 1 77 ? 11.096 -1.566 -15.215 1.00 90.69 77 GLU A N 1
ATOM 624 C CA . GLU A 1 77 ? 12.531 -1.568 -15.520 1.00 90.69 77 GLU A CA 1
ATOM 625 C C . GLU A 1 77 ? 12.845 -2.452 -16.735 1.00 90.69 77 GLU A C 1
ATOM 627 O O . GLU A 1 77 ? 13.568 -2.030 -17.639 1.00 90.69 77 GLU A O 1
ATOM 632 N N . ALA A 1 78 ? 12.234 -3.640 -16.830 1.00 91.88 78 ALA A N 1
ATOM 633 C CA . ALA A 1 78 ? 12.351 -4.498 -18.013 1.00 91.88 78 ALA A CA 1
ATOM 634 C C . ALA A 1 78 ? 11.790 -3.840 -19.292 1.00 91.88 78 ALA A C 1
ATOM 636 O O . ALA A 1 78 ? 12.235 -4.152 -20.396 1.00 91.88 78 ALA A O 1
ATOM 637 N N . GLY A 1 79 ? 10.844 -2.907 -19.147 1.00 89.25 79 GLY A N 1
ATOM 638 C CA . GLY A 1 79 ? 10.316 -2.060 -20.220 1.00 89.25 79 GLY A CA 1
ATOM 639 C C . GLY A 1 79 ? 11.210 -0.871 -20.597 1.00 89.25 79 GLY A C 1
ATOM 640 O O . GLY A 1 79 ? 10.850 -0.107 -21.492 1.00 89.25 79 GLY A O 1
ATOM 641 N N . GLY A 1 80 ? 12.364 -0.709 -19.943 1.00 91.75 80 GLY A N 1
ATOM 642 C CA . GLY A 1 80 ? 13.338 0.348 -20.217 1.00 91.75 80 GLY A CA 1
ATOM 643 C C . GLY A 1 80 ? 13.171 1.612 -19.371 1.00 91.75 80 GLY A C 1
ATOM 644 O O . GLY A 1 80 ? 13.836 2.611 -19.653 1.00 91.75 80 GLY A O 1
ATOM 645 N N . LEU A 1 81 ? 12.307 1.601 -18.348 1.00 90.94 81 LEU A N 1
ATOM 646 C CA . LEU A 1 81 ? 12.211 2.715 -17.406 1.00 90.94 81 LEU A CA 1
ATOM 647 C C . LEU A 1 81 ? 13.415 2.726 -16.464 1.00 90.94 81 LEU A C 1
ATOM 649 O O . LEU A 1 81 ? 13.978 1.691 -16.111 1.00 90.94 81 LEU A O 1
ATOM 653 N N . THR A 1 82 ? 13.794 3.921 -16.015 1.00 90.75 82 THR A N 1
ATOM 654 C CA . THR A 1 82 ? 14.755 4.041 -14.916 1.00 90.75 82 THR A CA 1
ATOM 655 C C . THR A 1 82 ? 14.110 3.594 -13.608 1.00 90.75 82 THR A C 1
ATOM 657 O O . THR A 1 82 ? 12.904 3.758 -13.424 1.00 90.75 82 THR A O 1
ATOM 660 N N . LYS A 1 83 ? 14.921 3.115 -12.661 1.00 81.81 83 LYS A N 1
ATOM 661 C CA . LYS A 1 83 ? 14.458 2.708 -11.328 1.00 81.81 83 LYS A CA 1
ATOM 662 C C . LYS A 1 83 ? 13.558 3.748 -10.650 1.00 81.81 83 LYS A C 1
ATOM 664 O O . LYS A 1 83 ? 12.555 3.398 -10.043 1.00 81.81 83 LYS A O 1
ATOM 669 N N . GLN A 1 84 ? 13.882 5.035 -10.789 1.00 82.25 84 GLN A N 1
ATOM 670 C CA . GLN A 1 84 ? 13.068 6.111 -10.220 1.00 82.25 84 GLN A CA 1
ATOM 671 C C . GLN A 1 84 ? 11.691 6.212 -10.888 1.00 82.25 84 GLN A C 1
ATOM 673 O O . GLN A 1 84 ? 10.684 6.260 -10.195 1.00 82.25 84 GLN A O 1
ATOM 678 N N . GLN A 1 85 ? 11.633 6.186 -12.221 1.00 87.06 85 GLN A N 1
ATOM 679 C CA . GLN A 1 85 ? 10.362 6.234 -12.951 1.00 87.06 85 GLN A CA 1
ATOM 680 C C . GLN A 1 85 ? 9.512 4.986 -12.701 1.00 87.06 85 GLN A C 1
ATOM 682 O O . GLN A 1 85 ? 8.297 5.088 -12.567 1.00 87.06 85 GLN A O 1
ATOM 687 N N . ALA A 1 86 ? 10.156 3.818 -12.637 1.00 88.56 86 ALA A N 1
ATOM 688 C CA . ALA A 1 86 ? 9.507 2.557 -12.324 1.00 88.56 86 ALA A CA 1
ATOM 689 C C . ALA A 1 86 ? 8.882 2.597 -10.923 1.00 88.56 86 ALA A C 1
ATOM 691 O O . ALA A 1 86 ? 7.714 2.251 -10.778 1.00 88.56 86 ALA A O 1
ATOM 692 N N . SER A 1 87 ? 9.622 3.095 -9.929 1.00 84.69 87 SER A N 1
ATOM 693 C CA . SER A 1 87 ? 9.139 3.240 -8.553 1.00 84.69 87 SER A CA 1
ATOM 694 C C . SER A 1 87 ? 7.991 4.242 -8.444 1.00 84.69 87 SER A C 1
ATOM 696 O O . SER A 1 87 ? 6.940 3.910 -7.900 1.00 84.69 87 SER A O 1
ATOM 698 N N . ASP A 1 88 ? 8.134 5.428 -9.048 1.00 86.56 88 ASP A N 1
ATOM 699 C CA . ASP A 1 88 ? 7.081 6.449 -9.065 1.00 86.56 88 ASP A CA 1
ATOM 700 C C . ASP A 1 88 ? 5.791 5.890 -9.689 1.00 86.56 88 ASP A C 1
ATOM 702 O O . ASP A 1 88 ? 4.709 6.013 -9.121 1.00 86.56 88 ASP A O 1
ATOM 706 N N . GLN A 1 89 ? 5.894 5.222 -10.842 1.00 89.50 89 GLN A N 1
ATOM 707 C CA . GLN A 1 89 ? 4.732 4.690 -11.549 1.00 89.50 89 GLN A CA 1
ATOM 708 C C . GLN A 1 89 ? 4.121 3.465 -10.855 1.00 89.50 89 GLN A C 1
ATOM 710 O O . GLN A 1 89 ? 2.896 3.344 -10.808 1.00 89.50 89 GLN A O 1
ATOM 715 N N . ALA A 1 90 ? 4.942 2.569 -10.307 1.00 90.38 90 ALA A N 1
ATOM 716 C CA . ALA A 1 90 ? 4.469 1.437 -9.519 1.00 90.38 90 ALA A CA 1
ATOM 717 C C . ALA A 1 90 ? 3.711 1.923 -8.278 1.00 90.38 90 ALA A C 1
ATOM 719 O O . ALA A 1 90 ? 2.627 1.417 -7.978 1.00 90.38 90 ALA A O 1
ATOM 720 N N . TRP A 1 91 ? 4.235 2.951 -7.607 1.00 87.75 91 TRP A N 1
ATOM 721 C CA . TRP A 1 91 ? 3.623 3.532 -6.423 1.00 87.75 91 TRP A CA 1
ATOM 722 C C . TRP A 1 91 ? 2.220 4.085 -6.686 1.00 87.75 91 TRP A C 1
ATOM 724 O O . TRP A 1 91 ? 1.299 3.799 -5.918 1.00 87.75 91 TRP A O 1
ATOM 734 N N . GLU A 1 92 ? 2.035 4.840 -7.774 1.00 88.88 92 GLU A N 1
ATOM 735 C CA . GLU A 1 92 ? 0.719 5.379 -8.144 1.00 88.88 92 GLU A CA 1
ATOM 736 C C . GLU A 1 92 ? -0.344 4.273 -8.245 1.00 88.88 92 GLU A C 1
ATOM 738 O O . GLU A 1 92 ? -1.490 4.493 -7.863 1.00 88.88 92 GLU A O 1
ATOM 743 N N . VAL A 1 93 ? 0.045 3.072 -8.687 1.00 87.81 93 VAL A N 1
ATOM 744 C CA . VAL A 1 93 ? -0.855 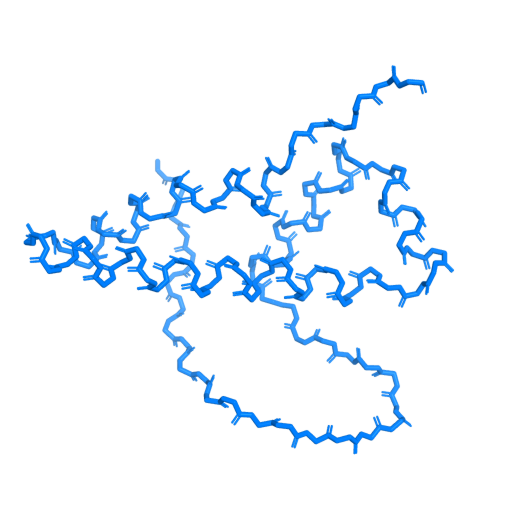1.919 -8.816 1.00 87.81 93 VAL A CA 1
ATOM 745 C C . VAL A 1 93 ? -1.122 1.243 -7.470 1.00 87.81 93 VAL A C 1
ATOM 747 O O . VAL A 1 93 ? -2.277 0.972 -7.138 1.00 87.81 93 VAL A O 1
ATOM 750 N N . VAL A 1 94 ? -0.082 0.936 -6.688 1.00 87.62 94 VAL A N 1
ATOM 751 C CA . VAL A 1 94 ? -0.245 0.134 -5.457 1.00 87.62 94 VAL A CA 1
ATOM 752 C C . VAL A 1 94 ? -0.855 0.928 -4.311 1.00 87.62 94 VAL A C 1
ATOM 754 O O . VAL A 1 94 ? -1.600 0.365 -3.503 1.00 87.62 94 VAL A O 1
ATOM 757 N N . ARG A 1 95 ? -0.597 2.241 -4.246 1.00 84.12 95 ARG A N 1
ATOM 7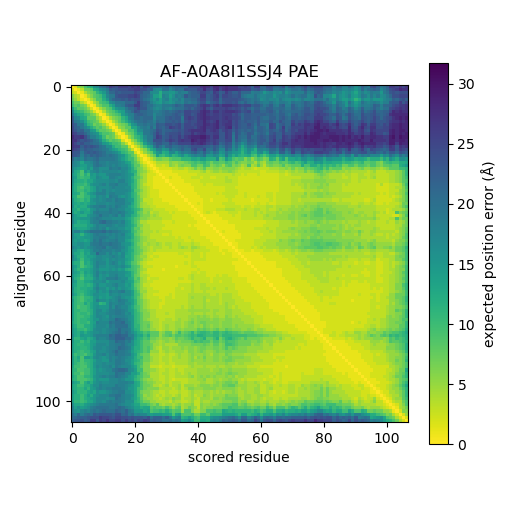58 C CA . ARG A 1 95 ? -1.092 3.081 -3.150 1.00 84.12 95 ARG A CA 1
ATOM 759 C C . ARG A 1 95 ? -2.615 3.089 -3.087 1.00 84.12 95 ARG A C 1
ATOM 761 O O . ARG A 1 95 ? -3.156 3.056 -1.993 1.00 84.12 95 ARG A O 1
ATOM 768 N N . GLU A 1 96 ? -3.304 3.077 -4.227 1.00 85.44 96 GLU A N 1
ATOM 769 C CA . GLU A 1 96 ? -4.773 3.104 -4.292 1.00 85.44 96 GLU A CA 1
ATOM 770 C C . GLU A 1 96 ? -5.401 1.758 -3.913 1.00 85.44 96 GLU A C 1
ATOM 772 O O . GLU A 1 96 ? -6.558 1.698 -3.506 1.00 85.44 96 GLU A O 1
ATOM 777 N N . ARG A 1 97 ? -4.635 0.666 -4.008 1.00 83.44 97 ARG A N 1
ATOM 778 C CA . ARG A 1 97 ? -5.137 -0.691 -3.762 1.00 83.44 97 ARG A CA 1
ATOM 779 C C . ARG A 1 97 ? -5.091 -1.108 -2.303 1.00 83.44 97 ARG A C 1
ATOM 781 O O . ARG A 1 97 ? -5.971 -1.845 -1.869 1.00 83.44 97 ARG A O 1
ATOM 788 N N . TYR A 1 98 ? -4.069 -0.674 -1.567 1.00 83.50 98 TYR A N 1
ATOM 789 C CA . TYR A 1 98 ? -3.811 -1.186 -0.216 1.00 83.50 98 TYR A CA 1
ATOM 790 C C . TYR A 1 98 ? -3.714 -0.096 0.853 1.00 83.50 98 TYR A C 1
ATOM 792 O O . TYR A 1 98 ? -4.051 -0.351 2.008 1.00 83.50 98 TYR A O 1
ATOM 800 N N . ILE A 1 99 ? -3.286 1.118 0.491 1.00 83.94 99 ILE A N 1
ATOM 801 C CA . ILE A 1 99 ? -3.018 2.198 1.453 1.00 83.94 99 ILE A C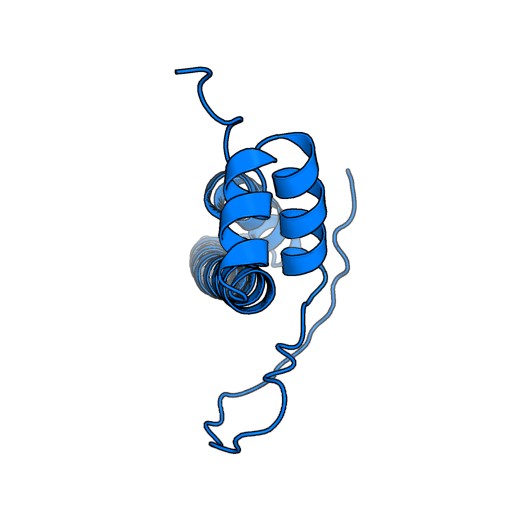A 1
ATOM 802 C C . ILE A 1 99 ? -4.172 3.201 1.461 1.00 83.94 99 ILE A C 1
ATOM 804 O O . ILE A 1 99 ? -4.806 3.410 2.493 1.00 83.94 99 ILE A O 1
ATOM 808 N N . LEU A 1 100 ? -4.492 3.766 0.299 1.00 84.81 100 LEU A N 1
ATOM 809 C CA . LEU A 1 100 ? -5.547 4.750 0.078 1.00 84.81 100 LEU A CA 1
ATOM 810 C C . LEU A 1 100 ? -6.881 4.066 -0.237 1.00 84.81 100 LEU A C 1
ATOM 812 O O . LEU A 1 100 ? -7.517 4.360 -1.248 1.00 84.81 100 LEU A O 1
ATOM 816 N N . LEU A 1 101 ? -7.290 3.125 0.619 1.00 83.44 101 LEU A N 1
ATOM 817 C CA . LEU A 1 101 ? -8.580 2.454 0.463 1.00 83.44 101 LEU A CA 1
ATOM 818 C C . LEU A 1 101 ? -9.713 3.494 0.416 1.00 83.44 101 LEU A C 1
ATOM 820 O O . LEU A 1 101 ? -9.654 4.482 1.160 1.00 83.44 101 LEU A O 1
ATOM 824 N N . PRO A 1 102 ? -10.740 3.288 -0.428 1.00 81.62 102 PRO A N 1
ATOM 825 C CA . PRO A 1 102 ? -11.876 4.195 -0.481 1.00 81.62 102 PRO A CA 1
ATOM 826 C C . PRO A 1 102 ? -12.538 4.305 0.902 1.00 81.62 102 PRO A C 1
ATOM 828 O O . PRO A 1 102 ? -12.449 3.359 1.701 1.00 81.62 102 PRO A O 1
ATOM 831 N N . PRO A 1 103 ? -13.177 5.451 1.201 1.00 82.56 103 PRO A N 1
ATOM 832 C CA . PRO A 1 103 ? -13.907 5.622 2.447 1.00 82.56 103 PRO A CA 1
ATOM 833 C C . PRO A 1 103 ? -14.944 4.517 2.621 1.00 82.56 103 PRO A C 1
ATOM 835 O O . PRO A 1 103 ? -15.449 3.952 1.651 1.00 82.56 103 PRO A O 1
ATOM 838 N N . GLU A 1 104 ? -15.234 4.179 3.873 1.00 78.75 104 GLU A N 1
ATOM 839 C CA . GLU A 1 104 ? -16.326 3.255 4.159 1.00 78.75 104 GLU A CA 1
ATOM 840 C C . GLU A 1 104 ? -17.635 3.830 3.628 1.00 78.75 104 GLU A C 1
ATOM 842 O O . GLU A 1 104 ? -18.009 4.941 4.001 1.00 78.75 104 GLU A O 1
ATOM 847 N N . ASP A 1 105 ? -18.329 3.072 2.774 1.00 67.56 105 ASP A N 1
ATOM 848 C CA . ASP A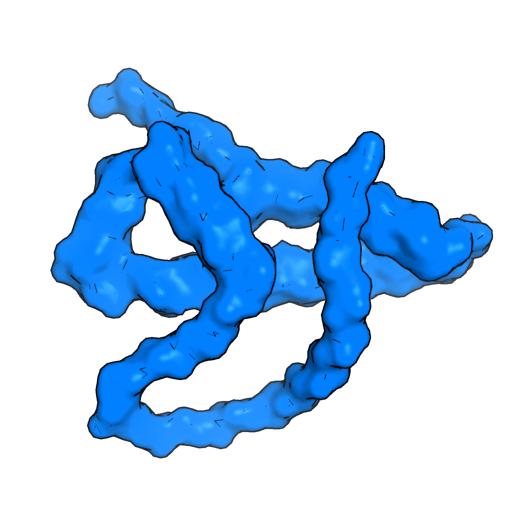 1 105 ? -19.699 3.409 2.406 1.00 67.56 105 ASP A CA 1
ATOM 849 C C . ASP A 1 105 ? -20.538 3.477 3.689 1.00 67.56 105 ASP A C 1
ATOM 851 O O . ASP A 1 105 ? -20.575 2.533 4.490 1.00 67.56 105 ASP A O 1
ATOM 855 N N . GLU A 1 106 ? -21.187 4.623 3.894 1.00 55.31 106 GLU A N 1
ATOM 856 C CA . GLU A 1 106 ? -22.228 4.796 4.900 1.00 55.31 106 GLU A CA 1
ATOM 857 C C . GLU A 1 106 ? -23.413 3.903 4.518 1.00 55.31 106 GLU A C 1
ATOM 859 O O . GLU A 1 106 ? -24.319 4.325 3.803 1.00 55.31 106 GLU A O 1
ATOM 864 N N . ASN A 1 107 ? -23.387 2.644 4.951 1.00 45.00 107 ASN A N 1
ATOM 865 C CA . ASN A 1 107 ? -24.577 1.799 4.995 1.00 45.00 107 ASN A CA 1
ATOM 866 C C . ASN A 1 107 ? -25.203 1.860 6.390 1.00 45.00 107 ASN A C 1
ATOM 868 O O . ASN A 1 107 ? -24.432 1.800 7.385 1.00 45.00 107 ASN A O 1
#

Radius of gyration: 15.59 Å; Cα contacts (8 Å, |Δi|>4): 83; chains: 1; bounding box: 41×34×43 Å

Foldseek 3Di:
DPDDPPDPDDDDDDDDDDPDLPQQPQDPQLVLLVVLCVVQPVVVCVVCVVVVNSNVLSNVLVVQLVVQLVVQLVVVVVVVDDSVVSNVVSCVVSCDVRRNDHGDPPD

Sequence (107 aa):
MNQWPSNSASSIFFKTMNATKKTFPISAYGLMAERHWREFRPKMVQGLEEAGKLEEALYEAQERTLDELMELETKLEAGGLTKQQASDQAWEVVRERYILLPPEDEN

Nearest PDB structures (foldseek):
  2apl-assembly1_A  TM=4.853E-01  e=2.632E+00  Porphyromonas gingivalis W83

pLDDT: mean 77.27, std 17.94, range [34.03, 91.88]

Mean predicted aligned error: 9.61 Å

Secondary structure (DSSP, 8-state):
-------------------S-------HHHHHHHHHHHHH-HHHHHHHHHTT-HHHHHHHHHHHHHHHHHHHHHHHHHTT--HHHHHHHHHHHHIIIIISPPPPP--